Protein AF-A0A443QCR2-F1 (afdb_monomer_lite)

Structure (mmCIF, N/CA/C/O backbone):
data_AF-A0A443QCR2-F1
#
_entry.id   AF-A0A443QCR2-F1
#
loop_
_atom_site.group_PDB
_atom_site.id
_atom_site.type_symbol
_atom_site.label_atom_id
_atom_site.label_alt_id
_atom_site.label_comp_id
_atom_site.label_asym_id
_atom_site.label_entity_id
_atom_site.label_seq_id
_atom_site.pdbx_PDB_ins_code
_atom_site.Cartn_x
_atom_site.Cartn_y
_atom_site.Cartn_z
_atom_site.occupancy
_atom_site.B_iso_or_equiv
_atom_site.auth_seq_id
_atom_site.auth_comp_id
_atom_site.auth_asym_id
_atom_site.auth_atom_id
_atom_site.pdbx_PDB_model_num
ATOM 1 N N . MET A 1 1 ? 17.332 -8.425 -3.655 1.00 58.47 1 MET A N 1
ATOM 2 C CA . MET A 1 1 ? 16.875 -9.044 -2.387 1.00 58.47 1 MET A CA 1
ATOM 3 C C . MET A 1 1 ? 17.730 -10.260 -2.044 1.00 58.47 1 MET A C 1
ATOM 5 O O . MET A 1 1 ? 17.574 -11.301 -2.685 1.00 58.47 1 MET A O 1
ATOM 9 N N . GLY A 1 2 ? 18.645 -10.137 -1.081 1.00 59.72 2 GLY A N 1
ATOM 10 C CA . GLY A 1 2 ? 19.287 -11.302 -0.459 1.00 59.72 2 GLY A CA 1
ATOM 11 C C . GLY A 1 2 ? 18.368 -11.878 0.623 1.00 59.72 2 GLY A C 1
ATOM 12 O O . GLY A 1 2 ? 17.788 -11.104 1.378 1.00 59.72 2 GLY A O 1
ATOM 13 N N . GLY A 1 3 ? 18.198 -13.201 0.675 1.00 77.56 3 GLY A N 1
ATOM 14 C CA . GLY A 1 3 ? 17.346 -13.882 1.663 1.00 77.56 3 GLY A CA 1
ATOM 15 C C . GLY A 1 3 ? 15.997 -14.390 1.133 1.00 77.56 3 GLY A C 1
ATOM 16 O O . GLY A 1 3 ? 15.590 -14.088 0.009 1.00 77.56 3 GLY A O 1
ATOM 17 N N . GLY A 1 4 ? 15.338 -15.221 1.947 1.00 82.56 4 GLY A N 1
ATOM 18 C CA . GLY A 1 4 ? 14.006 -15.780 1.685 1.00 82.56 4 GLY A CA 1
ATOM 19 C C . GLY A 1 4 ? 12.863 -14.896 2.212 1.00 82.56 4 GLY A C 1
ATOM 20 O O . GLY A 1 4 ? 13.121 -13.850 2.808 1.00 82.56 4 GLY A O 1
ATOM 21 N N . PRO A 1 5 ? 11.597 -15.321 2.058 1.00 87.75 5 PRO A N 1
ATOM 22 C CA . PRO A 1 5 ? 10.419 -14.535 2.449 1.00 87.75 5 PRO A CA 1
ATOM 23 C C . PRO A 1 5 ? 10.184 -14.492 3.971 1.00 87.75 5 PRO A C 1
ATOM 25 O O . PRO A 1 5 ? 9.160 -13.991 4.430 1.00 87.75 5 PRO A O 1
ATOM 28 N N . TRP A 1 6 ? 11.108 -15.032 4.770 1.00 89.31 6 TRP A N 1
ATOM 29 C CA . TRP A 1 6 ? 10.930 -15.313 6.196 1.00 89.31 6 TRP A CA 1
ATOM 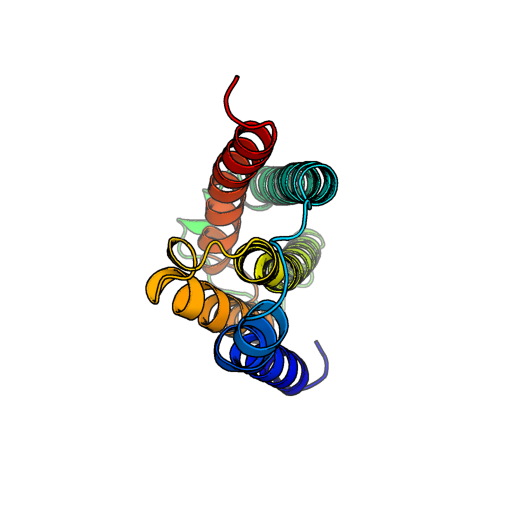30 C C . TRP A 1 6 ? 10.578 -14.079 7.023 1.00 89.31 6 TRP A C 1
ATOM 32 O O . TRP A 1 6 ? 9.674 -14.144 7.851 1.00 89.31 6 TRP A O 1
ATOM 42 N N . SER A 1 7 ? 11.229 -12.942 6.764 1.00 88.88 7 SER A N 1
ATOM 43 C CA . SER A 1 7 ? 10.939 -11.693 7.477 1.00 88.88 7 SER A CA 1
ATOM 44 C C . SER A 1 7 ? 9.520 -11.196 7.194 1.00 88.88 7 SER A C 1
ATOM 46 O O . SER A 1 7 ? 8.809 -10.782 8.107 1.00 88.88 7 SER A O 1
ATOM 48 N N . SER A 1 8 ? 9.079 -11.283 5.937 1.00 88.31 8 SER A N 1
ATOM 49 C CA . SER A 1 8 ? 7.728 -10.893 5.527 1.00 88.31 8 SER A CA 1
ATOM 50 C C . SER A 1 8 ? 6.678 -11.847 6.091 1.00 88.31 8 SER A C 1
ATOM 52 O O . SER A 1 8 ? 5.659 -11.395 6.602 1.00 88.31 8 SER A O 1
ATOM 54 N N . LEU A 1 9 ? 6.947 -13.155 6.086 1.00 91.00 9 LEU A N 1
ATOM 55 C CA . LEU A 1 9 ? 6.072 -14.154 6.700 1.00 91.00 9 LEU A CA 1
ATOM 56 C C . LEU A 1 9 ? 5.944 -13.942 8.213 1.00 91.00 9 LEU A C 1
ATOM 58 O O . LEU A 1 9 ? 4.832 -13.938 8.732 1.00 91.00 9 LEU A O 1
ATOM 62 N N . GLY A 1 10 ? 7.053 -13.704 8.917 1.00 92.81 10 GLY A N 1
ATOM 63 C CA . GLY A 1 10 ? 7.040 -13.407 10.351 1.00 92.81 10 GLY A CA 1
ATOM 64 C C . GLY A 1 10 ? 6.230 -12.150 10.683 1.00 92.81 10 GLY A C 1
ATOM 65 O O . GLY A 1 10 ? 5.427 -12.158 11.621 1.00 92.81 10 GLY A O 1
ATOM 66 N N . LEU A 1 11 ? 6.373 -11.094 9.875 1.00 93.25 11 LEU A N 1
ATOM 67 C CA . LEU A 1 11 ? 5.578 -9.873 10.008 1.00 93.25 11 LEU A CA 1
ATOM 68 C C . LEU A 1 11 ? 4.082 -10.146 9.800 1.00 93.25 11 LEU A C 1
ATOM 70 O O . LEU A 1 11 ? 3.268 -9.719 10.615 1.00 93.25 11 LEU A O 1
ATOM 74 N N . LEU A 1 12 ? 3.717 -10.890 8.754 1.00 93.38 12 LEU A N 1
ATOM 75 C CA . LEU A 1 12 ? 2.322 -11.206 8.434 1.00 93.38 12 LEU A CA 1
ATOM 76 C C . LEU A 1 12 ? 1.664 -12.112 9.478 1.00 93.38 12 LEU A C 1
ATOM 78 O O . LEU A 1 12 ? 0.511 -11.889 9.841 1.00 93.38 12 LEU A O 1
ATOM 82 N N . LEU A 1 13 ? 2.398 -13.087 10.019 1.00 93.19 13 LEU A N 1
ATOM 83 C CA . LEU A 1 13 ? 1.926 -13.915 11.131 1.00 93.19 13 LEU A CA 1
ATOM 84 C C . LEU A 1 13 ? 1.678 -13.067 12.384 1.00 93.19 13 LEU A C 1
ATOM 86 O O . LEU A 1 13 ? 0.646 -13.214 13.040 1.00 93.19 13 LEU A O 1
ATOM 90 N N . THR A 1 14 ? 2.589 -12.137 12.681 1.00 93.94 14 THR A N 1
ATOM 91 C CA . THR A 1 14 ? 2.444 -11.201 13.805 1.00 93.94 14 THR A CA 1
ATOM 92 C C . THR A 1 14 ? 1.246 -10.271 13.603 1.00 93.94 14 THR A C 1
ATOM 94 O O . THR A 1 14 ? 0.453 -10.075 14.523 1.00 93.94 14 THR A O 1
ATOM 97 N N . TYR A 1 15 ? 1.067 -9.747 12.390 1.00 93.69 15 TYR A N 1
ATOM 98 C CA . TYR A 1 15 ? -0.087 -8.942 11.985 1.00 93.69 15 TYR A CA 1
ATOM 99 C C . TYR A 1 15 ? -1.407 -9.713 12.146 1.00 93.69 15 TYR A C 1
ATOM 101 O O . TYR A 1 15 ? -2.344 -9.217 12.775 1.00 93.69 15 TYR A O 1
ATOM 109 N N . TYR A 1 16 ? -1.474 -10.953 11.655 1.00 93.00 16 TYR A N 1
ATOM 110 C CA . TYR A 1 16 ? -2.670 -11.788 11.762 1.00 93.00 16 TYR A CA 1
ATOM 111 C C . TYR A 1 16 ? -3.021 -12.087 13.226 1.00 93.00 16 TYR A C 1
ATOM 113 O O . TYR A 1 16 ? -4.175 -11.930 13.641 1.00 93.00 16 TYR A O 1
ATOM 121 N N . TYR A 1 17 ? -2.016 -12.440 14.035 1.00 94.12 17 TYR A N 1
ATOM 122 C CA . TYR A 1 17 ? -2.168 -12.624 15.478 1.00 94.12 17 TYR A CA 1
ATOM 123 C C . TYR A 1 17 ? -2.669 -11.346 16.168 1.00 94.12 17 TYR A C 1
ATOM 125 O O . TYR A 1 17 ? -3.586 -11.401 16.997 1.00 94.12 17 TYR A O 1
ATOM 133 N N . PHE A 1 18 ? -2.115 -10.186 15.799 1.00 93.94 18 PHE A N 1
ATOM 134 C CA . PHE A 1 18 ? -2.545 -8.896 16.326 1.00 93.94 18 PHE A CA 1
ATOM 135 C C . PHE A 1 18 ? -4.022 -8.635 16.029 1.00 93.94 18 PHE A C 1
ATOM 137 O O . PHE A 1 18 ? -4.778 -8.300 16.935 1.00 93.94 18 PHE A O 1
ATOM 144 N N . ILE A 1 19 ? -4.470 -8.838 14.793 1.00 92.81 19 ILE A N 1
ATOM 145 C CA . ILE A 1 19 ? -5.837 -8.486 14.393 1.00 92.81 19 ILE A CA 1
ATOM 146 C C . ILE A 1 19 ? -6.882 -9.433 14.960 1.00 92.81 19 ILE A C 1
ATOM 148 O O . ILE A 1 19 ? -7.953 -8.983 15.361 1.00 92.81 19 ILE A O 1
ATOM 152 N N . LYS A 1 20 ? -6.606 -10.739 14.980 1.00 90.38 20 LYS A N 1
ATOM 153 C CA . LYS A 1 20 ? -7.606 -11.732 15.390 1.00 90.38 20 LYS A CA 1
ATOM 154 C C . LYS A 1 20 ? -7.641 -11.965 16.895 1.00 90.38 20 LYS A C 1
ATOM 156 O O . LYS A 1 20 ? -8.705 -12.278 17.420 1.00 90.38 20 LYS A O 1
ATOM 161 N N . ILE A 1 21 ? -6.510 -11.818 17.587 1.00 91.75 21 ILE A N 1
ATOM 162 C CA . ILE A 1 21 ? -6.387 -12.238 18.988 1.00 91.75 21 ILE A CA 1
ATOM 163 C C . ILE A 1 21 ? -5.998 -11.062 19.880 1.00 91.75 21 ILE A C 1
ATOM 165 O O . ILE A 1 21 ? -6.776 -10.657 20.747 1.00 91.75 21 ILE A O 1
ATOM 169 N N . PHE A 1 22 ? -4.798 -10.511 19.697 1.00 94.06 22 PHE A N 1
ATOM 170 C CA . PHE A 1 22 ? -4.226 -9.588 20.679 1.00 94.06 22 PHE A CA 1
ATOM 171 C C . PHE A 1 22 ? -4.924 -8.223 20.704 1.00 94.06 22 PHE A C 1
ATOM 173 O O . PHE A 1 22 ? -5.315 -7.755 21.771 1.00 94.06 22 PHE A O 1
ATOM 180 N N . GLY A 1 23 ? -5.135 -7.606 19.546 1.00 92.38 23 GLY A N 1
ATOM 181 C CA . GLY A 1 23 ? -5.775 -6.302 19.392 1.00 92.38 23 GLY A CA 1
ATOM 182 C C . GLY A 1 23 ? -7.213 -6.271 19.925 1.00 92.38 23 GLY A C 1
ATOM 183 O O . GLY A 1 23 ? -7.503 -5.442 20.790 1.00 92.38 23 GLY A O 1
ATOM 184 N N . PRO A 1 24 ? -8.110 -7.197 19.528 1.00 91.81 24 PRO A N 1
ATOM 185 C CA . PRO A 1 24 ? -9.456 -7.279 20.098 1.00 91.81 24 PRO A CA 1
ATOM 186 C C . PRO A 1 24 ? -9.454 -7.511 21.614 1.00 91.81 24 PRO A C 1
ATOM 188 O O . PRO A 1 24 ? -10.229 -6.881 22.337 1.00 91.81 24 PRO A O 1
ATOM 191 N N . LYS A 1 25 ? -8.549 -8.361 22.125 1.00 92.88 25 LYS A N 1
ATOM 192 C CA . LYS A 1 25 ? -8.398 -8.606 23.569 1.00 92.88 25 LYS A CA 1
ATOM 193 C C . LYS A 1 25 ? -7.942 -7.349 24.316 1.00 92.88 25 LYS A C 1
ATOM 195 O O . LYS A 1 25 ? -8.508 -7.033 25.360 1.00 92.88 25 LYS A O 1
ATOM 200 N N . LEU A 1 26 ? -6.974 -6.613 23.767 1.00 92.75 26 LEU A N 1
ATOM 201 C CA . LEU A 1 26 ? -6.479 -5.344 24.310 1.00 92.75 26 LEU A CA 1
ATOM 202 C C . LEU A 1 26 ? -7.577 -4.272 24.332 1.00 92.75 26 LEU A C 1
ATOM 204 O O . LEU A 1 26 ? -7.704 -3.522 25.303 1.00 92.75 26 LEU A O 1
ATOM 208 N N . MET A 1 27 ? -8.385 -4.213 23.273 1.00 93.25 27 MET A N 1
ATOM 209 C CA . MET A 1 27 ? -9.434 -3.212 23.112 1.00 93.25 27 MET A CA 1
ATOM 210 C C . MET A 1 27 ? -10.726 -3.553 23.859 1.00 93.25 27 MET A C 1
ATOM 212 O O . MET A 1 27 ? -11.530 -2.649 24.071 1.00 93.25 27 MET A O 1
ATOM 216 N N . LYS A 1 28 ? -10.938 -4.797 24.318 1.00 90.94 28 LYS A N 1
ATOM 217 C CA . LYS A 1 28 ? -12.185 -5.242 24.976 1.00 90.94 28 LYS A CA 1
ATOM 218 C C . LYS A 1 28 ? -12.678 -4.253 26.041 1.00 90.94 28 LYS A C 1
ATOM 220 O O . LYS A 1 28 ? -13.797 -3.756 25.932 1.00 90.94 28 LYS A O 1
ATOM 225 N N . ASN A 1 29 ? -11.798 -3.863 26.965 1.00 93.25 29 ASN A N 1
ATOM 226 C CA . ASN A 1 29 ? -12.121 -2.978 28.093 1.00 93.25 29 ASN A CA 1
ATOM 227 C C . ASN A 1 29 ? -11.684 -1.513 27.888 1.00 93.25 29 ASN A C 1
ATOM 229 O O . ASN A 1 29 ? -11.687 -0.733 28.836 1.00 93.25 29 ASN A O 1
ATOM 233 N N . ARG A 1 30 ? -11.277 -1.122 26.672 1.00 92.25 30 ARG A N 1
ATOM 234 C CA . ARG A 1 30 ? -10.818 0.243 26.361 1.00 92.25 30 ARG A CA 1
ATOM 235 C C . ARG A 1 30 ? -11.827 0.982 25.488 1.00 92.25 30 ARG A C 1
ATOM 237 O O . ARG A 1 30 ? -12.564 0.370 24.716 1.00 92.25 30 ARG A O 1
ATOM 244 N N . LYS A 1 31 ? -11.870 2.309 25.589 1.00 91.88 31 LYS A N 1
ATOM 245 C CA . LYS A 1 31 ? -12.609 3.149 24.632 1.00 91.88 31 LYS A CA 1
ATOM 246 C C . LYS A 1 31 ? -11.872 3.154 23.278 1.00 91.88 31 LYS A C 1
ATOM 248 O O . LYS A 1 31 ? -10.659 2.939 23.274 1.00 91.88 31 LYS A O 1
ATOM 253 N N . PRO A 1 32 ? -12.573 3.331 22.142 1.00 93.06 32 PRO A N 1
ATOM 254 C CA . PRO A 1 32 ? -11.915 3.447 20.841 1.00 93.06 32 PRO A CA 1
ATOM 255 C C . PRO A 1 32 ? -10.959 4.645 20.839 1.00 93.06 32 PRO A C 1
ATOM 257 O O . PRO A 1 32 ? -11.291 5.699 21.381 1.00 93.06 32 PRO A O 1
ATOM 260 N N . PHE A 1 33 ? -9.775 4.479 20.252 1.00 92.19 33 PHE A N 1
ATOM 261 C CA . PHE A 1 33 ? -8.799 5.564 20.160 1.00 92.19 33 PHE A CA 1
ATOM 262 C C . PHE A 1 33 ? -9.231 6.609 19.123 1.00 92.19 33 PHE A C 1
ATOM 264 O O . PHE A 1 33 ? -9.691 6.253 18.034 1.00 92.19 33 PHE A O 1
ATOM 271 N N . ASP A 1 34 ? -9.040 7.895 19.434 1.00 91.31 34 ASP A N 1
ATOM 272 C CA . ASP A 1 34 ? -9.135 8.956 18.430 1.00 91.31 34 ASP A CA 1
ATOM 273 C C . ASP A 1 34 ? -7.813 9.043 17.659 1.00 91.31 34 ASP A C 1
ATOM 275 O O . ASP A 1 34 ? -6.834 9.633 18.110 1.00 91.31 34 ASP A O 1
ATOM 279 N N . LEU A 1 35 ? -7.790 8.398 16.495 1.00 92.44 35 LEU A N 1
ATOM 280 C CA . LEU A 1 35 ? -6.648 8.372 15.580 1.00 92.44 35 LEU A CA 1
ATOM 281 C C . LEU A 1 35 ? -6.881 9.263 14.355 1.00 92.44 35 LEU A C 1
ATOM 283 O O . LEU A 1 35 ? -6.228 9.076 13.333 1.00 92.44 35 LEU A O 1
ATOM 287 N N . ARG A 1 36 ? -7.836 10.201 14.414 1.00 90.62 36 ARG A N 1
ATOM 288 C CA . ARG A 1 36 ? -8.281 10.984 13.251 1.00 90.62 36 ARG A CA 1
ATOM 289 C C . ARG A 1 36 ? -7.134 11.657 12.503 1.00 90.62 36 ARG A C 1
ATOM 291 O O . ARG A 1 36 ? -6.959 11.402 11.316 1.00 90.62 36 ARG A O 1
ATOM 298 N N . TRP A 1 37 ? -6.335 12.468 13.193 1.00 91.88 37 TRP A N 1
ATOM 299 C CA . TRP A 1 37 ? -5.214 13.181 12.572 1.00 91.88 37 TRP A CA 1
ATOM 300 C C . TRP A 1 37 ? -4.141 12.235 12.037 1.00 91.88 37 TRP A C 1
ATOM 302 O O . TRP A 1 37 ? -3.613 12.465 10.953 1.00 91.88 37 TRP A O 1
ATOM 312 N N . LEU A 1 38 ? -3.876 11.139 12.753 1.00 94.75 38 LEU A N 1
ATOM 313 C CA . LEU A 1 38 ? -2.933 10.117 12.308 1.00 94.75 38 LEU A CA 1
ATOM 314 C C . LEU A 1 38 ? -3.395 9.468 10.996 1.00 94.75 38 LEU A C 1
ATOM 316 O O . LEU A 1 38 ? -2.602 9.354 10.069 1.00 94.75 38 LEU A O 1
ATOM 320 N N . MET A 1 39 ? -4.677 9.102 10.891 1.00 93.88 39 MET A N 1
ATOM 321 C CA . MET A 1 39 ? -5.249 8.533 9.665 1.00 93.88 39 MET A CA 1
ATOM 322 C C . MET A 1 39 ? -5.263 9.539 8.515 1.00 93.88 39 MET A C 1
ATOM 324 O O . MET A 1 39 ? -5.000 9.152 7.385 1.00 93.88 39 MET A O 1
ATOM 328 N N . ILE A 1 40 ? -5.551 10.819 8.775 1.00 94.31 40 ILE A N 1
ATOM 329 C CA . ILE A 1 40 ? -5.496 11.868 7.745 1.00 94.31 40 ILE A CA 1
ATOM 330 C C . ILE A 1 40 ? -4.080 11.935 7.158 1.00 94.31 40 ILE A C 1
ATOM 332 O O . ILE A 1 40 ? -3.913 11.785 5.950 1.00 94.31 40 ILE A O 1
ATOM 336 N N . ILE A 1 41 ? -3.058 12.086 8.009 1.00 96.31 41 ILE A N 1
ATOM 337 C CA . ILE A 1 41 ? -1.653 12.160 7.577 1.00 96.31 41 ILE A CA 1
ATOM 338 C C . ILE A 1 41 ? -1.245 10.886 6.833 1.00 96.31 41 ILE A C 1
ATOM 340 O O . ILE A 1 41 ? -0.629 10.964 5.770 1.00 96.31 41 ILE A O 1
ATOM 344 N N . TYR A 1 42 ? -1.615 9.723 7.370 1.00 96.69 42 TYR A N 1
ATOM 345 C CA . TYR A 1 42 ? -1.347 8.422 6.768 1.00 96.69 42 TYR A CA 1
ATOM 346 C C . TYR A 1 42 ? -1.961 8.303 5.367 1.00 96.69 42 TYR A C 1
ATOM 348 O O . TYR A 1 42 ? -1.241 8.048 4.405 1.00 96.69 42 TYR A O 1
ATOM 356 N N . ASN A 1 43 ? -3.265 8.557 5.232 1.00 96.50 43 ASN A N 1
ATOM 357 C CA . ASN A 1 43 ? -3.982 8.423 3.967 1.00 96.50 43 ASN A CA 1
ATOM 358 C C . ASN A 1 43 ? -3.419 9.380 2.909 1.00 96.50 43 ASN A C 1
ATOM 360 O O . ASN A 1 43 ? -3.145 8.958 1.791 1.00 96.50 43 ASN A O 1
ATOM 364 N N . PHE A 1 44 ? -3.160 10.646 3.255 1.00 97.06 44 PHE A N 1
ATOM 365 C CA . PHE A 1 44 ? -2.560 11.592 2.307 1.00 97.06 44 PHE A CA 1
ATOM 366 C C . PHE A 1 44 ? -1.118 11.225 1.932 1.00 97.06 44 PHE A C 1
ATOM 368 O O . PHE A 1 44 ? -0.729 11.387 0.777 1.00 97.06 44 PHE A O 1
ATOM 375 N N . SER A 1 45 ? -0.342 10.667 2.864 1.00 97.56 45 SER A N 1
ATOM 376 C CA . SER A 1 45 ? 0.999 10.149 2.568 1.00 97.56 45 SER A CA 1
ATOM 377 C C . SER A 1 45 ? 0.939 8.963 1.597 1.00 97.56 45 SER A C 1
ATOM 379 O O . SER A 1 45 ? 1.733 8.893 0.660 1.00 97.56 45 SER A O 1
ATOM 381 N N . MET A 1 46 ? -0.048 8.074 1.755 1.00 97.62 46 MET A N 1
ATOM 382 C CA . MET A 1 46 ? -0.296 6.965 0.829 1.00 97.62 46 MET A CA 1
ATOM 383 C C . MET A 1 46 ? -0.769 7.442 -0.550 1.00 97.62 46 MET A C 1
ATOM 385 O O . MET A 1 46 ? -0.354 6.868 -1.557 1.00 97.62 46 MET A O 1
ATOM 389 N N . VAL A 1 47 ? -1.564 8.518 -0.625 1.00 98.00 47 VAL A N 1
ATOM 390 C CA . VAL A 1 47 ? -1.920 9.173 -1.899 1.00 98.00 47 VAL A CA 1
ATOM 391 C C . VAL A 1 47 ? -0.670 9.680 -2.612 1.00 98.00 47 VAL A C 1
ATOM 393 O O . VAL A 1 47 ? -0.484 9.374 -3.786 1.00 98.00 47 VAL A O 1
ATOM 396 N N . ILE A 1 48 ? 0.205 10.410 -1.911 1.00 98.00 48 ILE A N 1
ATOM 397 C CA . ILE A 1 48 ? 1.448 10.949 -2.485 1.00 98.00 48 ILE A CA 1
ATOM 398 C C . ILE A 1 48 ? 2.342 9.815 -2.994 1.00 98.00 48 ILE A C 1
ATOM 400 O O . ILE A 1 48 ? 2.812 9.867 -4.130 1.00 98.00 48 ILE A O 1
ATOM 404 N N . LEU A 1 49 ? 2.535 8.768 -2.186 1.00 97.62 49 LEU A N 1
ATOM 405 C CA . LEU A 1 49 ? 3.341 7.609 -2.563 1.00 97.62 49 LEU A CA 1
ATOM 406 C C . LEU A 1 49 ? 2.771 6.898 -3.800 1.00 97.62 49 LEU A C 1
ATOM 408 O O . LEU A 1 49 ? 3.509 6.589 -4.733 1.00 97.62 49 LEU A O 1
ATOM 412 N N . SER A 1 50 ? 1.455 6.678 -3.832 1.00 97.50 50 SER A N 1
ATOM 413 C CA . SER A 1 50 ? 0.776 6.002 -4.946 1.00 97.50 50 SER A CA 1
ATOM 414 C C . SER A 1 50 ? 0.799 6.840 -6.225 1.00 97.50 50 SER A C 1
ATOM 416 O O . SER A 1 50 ? 1.034 6.304 -7.306 1.00 97.50 50 SER A O 1
ATOM 418 N N . ALA A 1 51 ? 0.632 8.161 -6.111 1.00 97.69 51 ALA A N 1
ATOM 419 C CA . ALA A 1 51 ? 0.747 9.093 -7.230 1.00 97.69 51 ALA A CA 1
ATOM 420 C C . ALA A 1 51 ? 2.169 9.120 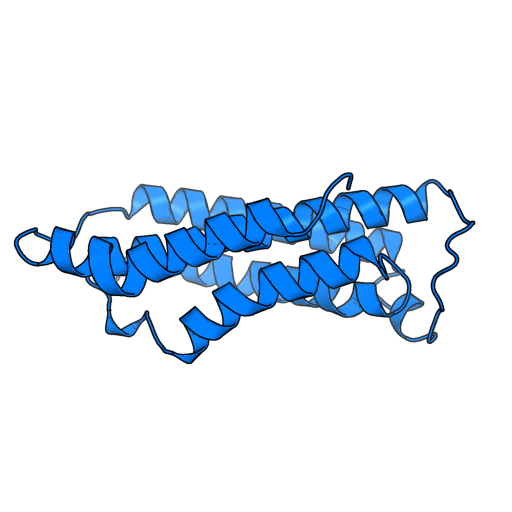-7.795 1.00 97.69 51 ALA A C 1
ATOM 422 O O . ALA A 1 51 ? 2.354 9.061 -9.011 1.00 97.69 51 ALA A O 1
ATOM 423 N N . TRP A 1 52 ? 3.182 9.137 -6.928 1.00 97.50 52 TRP A N 1
ATOM 424 C CA . TRP A 1 52 ? 4.572 9.048 -7.356 1.00 97.50 52 TRP A CA 1
ATOM 425 C C . TRP A 1 52 ? 4.846 7.735 -8.109 1.00 97.50 52 TRP A C 1
ATOM 427 O O . TRP A 1 52 ? 5.322 7.781 -9.240 1.00 97.50 52 TRP A O 1
ATOM 437 N N . MET A 1 53 ? 4.452 6.576 -7.567 1.00 96.75 53 MET A N 1
ATOM 438 C CA . MET A 1 53 ? 4.628 5.285 -8.257 1.00 96.75 53 MET A CA 1
ATOM 439 C C . MET A 1 53 ? 3.895 5.235 -9.603 1.00 96.75 53 MET A C 1
ATOM 441 O O . MET A 1 53 ? 4.453 4.763 -10.592 1.00 96.75 53 MET A O 1
ATOM 445 N N . PHE A 1 54 ? 2.666 5.756 -9.665 1.00 96.56 54 PHE A N 1
ATOM 446 C CA . PHE A 1 54 ? 1.886 5.793 -10.899 1.00 96.56 54 PHE A CA 1
ATOM 447 C C . PHE A 1 54 ? 2.535 6.685 -11.966 1.00 96.56 54 PHE A C 1
ATOM 449 O O . PHE A 1 54 ? 2.676 6.263 -13.109 1.00 96.56 54 PHE A O 1
ATOM 456 N N . THR A 1 55 ? 2.992 7.887 -11.599 1.00 95.50 55 THR A N 1
ATOM 457 C CA . THR A 1 55 ? 3.661 8.799 -12.546 1.00 95.50 55 THR A CA 1
ATOM 458 C C . THR A 1 55 ? 4.964 8.221 -13.091 1.00 95.50 55 THR A C 1
ATOM 460 O O . THR A 1 55 ? 5.215 8.329 -14.291 1.00 95.50 55 THR A O 1
ATOM 463 N N . GLN A 1 56 ? 5.754 7.552 -12.247 1.00 94.06 56 GLN A N 1
ATOM 464 C CA . GLN A 1 56 ? 6.940 6.826 -12.700 1.00 94.06 56 GLN A CA 1
ATOM 465 C C . GLN A 1 56 ? 6.566 5.675 -13.642 1.00 94.06 56 GLN A C 1
ATOM 467 O O . GLN A 1 56 ? 7.181 5.514 -14.691 1.00 94.06 56 GLN A O 1
ATOM 472 N N . GLY A 1 57 ? 5.515 4.916 -13.321 1.00 92.00 57 GLY A N 1
ATOM 473 C CA . GLY A 1 57 ? 4.997 3.864 -14.195 1.00 92.00 57 GLY A CA 1
ATOM 474 C C . GLY A 1 57 ? 4.544 4.389 -15.561 1.00 92.00 57 GLY A C 1
ATOM 475 O O . GLY A 1 57 ? 4.874 3.784 -16.574 1.00 92.00 57 GLY A O 1
ATOM 476 N N . CYS A 1 58 ? 3.879 5.549 -15.624 1.00 92.94 58 CYS A N 1
ATOM 477 C CA . CYS A 1 58 ? 3.499 6.172 -16.897 1.00 92.94 58 CYS A CA 1
ATOM 478 C C . CYS A 1 58 ? 4.717 6.487 -17.776 1.00 92.94 58 CYS A C 1
ATOM 480 O O . CYS A 1 58 ? 4.664 6.276 -18.984 1.00 92.94 58 CYS A O 1
ATOM 482 N N . GLN A 1 59 ? 5.803 6.983 -17.177 1.00 91.06 59 GLN A N 1
ATOM 483 C CA . GLN A 1 59 ? 7.031 7.324 -17.899 1.00 91.06 59 GLN A CA 1
ATOM 484 C C . GLN A 1 59 ? 7.804 6.078 -18.347 1.00 91.06 59 GLN A C 1
ATOM 486 O O . GLN A 1 59 ? 8.325 6.049 -19.456 1.00 91.06 59 GLN A O 1
ATOM 491 N N . LEU A 1 60 ? 7.873 5.054 -17.492 1.00 89.00 60 LEU A N 1
ATOM 492 C CA . LEU A 1 60 ? 8.707 3.870 -17.712 1.00 89.00 60 LEU A CA 1
ATOM 493 C C . LEU A 1 60 ? 8.025 2.753 -18.505 1.00 89.00 60 LEU A C 1
ATOM 495 O O . LEU A 1 60 ? 8.735 1.898 -19.018 1.00 89.00 60 LEU A O 1
ATOM 499 N N . LEU A 1 61 ? 6.691 2.729 -18.564 1.00 88.62 61 LEU A N 1
ATOM 500 C CA . LEU A 1 61 ? 5.905 1.687 -19.243 1.00 88.62 61 LEU A CA 1
ATOM 501 C C . LEU A 1 61 ? 5.114 2.235 -20.436 1.00 88.62 61 LEU A C 1
ATOM 503 O O . LEU A 1 61 ? 4.112 1.632 -20.828 1.00 88.62 61 LEU A O 1
ATOM 507 N N . ASN A 1 62 ? 5.474 3.425 -20.929 1.00 89.19 62 ASN A N 1
ATOM 508 C CA . ASN A 1 62 ? 4.766 4.109 -22.011 1.00 89.19 62 ASN A CA 1
ATOM 509 C C . ASN A 1 62 ? 3.244 4.165 -21.757 1.00 89.19 62 ASN A C 1
ATOM 511 O O . ASN A 1 62 ? 2.434 3.630 -22.512 1.00 89.19 62 ASN A O 1
ATOM 515 N N . TYR A 1 63 ? 2.852 4.734 -20.614 1.00 87.56 63 TYR A N 1
ATOM 516 C CA . TYR A 1 63 ? 1.458 4.788 -20.142 1.00 87.56 63 TYR A CA 1
ATOM 517 C C . TYR A 1 63 ? 0.777 3.417 -19.968 1.00 87.56 63 TYR A C 1
ATOM 519 O O . TYR A 1 63 ? -0.449 3.318 -19.939 1.00 87.56 63 TYR A O 1
ATOM 527 N N . GLY A 1 64 ? 1.572 2.359 -19.805 1.00 83.56 64 GLY A N 1
ATOM 528 C CA . GLY A 1 64 ? 1.111 0.985 -19.657 1.00 83.56 64 GLY A CA 1
ATOM 529 C C . GLY A 1 64 ? 0.991 0.222 -20.975 1.00 83.56 64 GLY A C 1
ATOM 530 O O . GLY A 1 64 ? 0.608 -0.943 -20.922 1.00 83.56 64 GLY A O 1
ATOM 531 N N . LEU A 1 65 ? 1.318 0.822 -22.126 1.00 84.81 65 LEU A N 1
ATOM 532 C CA . LEU A 1 65 ? 1.269 0.146 -23.428 1.00 84.81 65 LEU A CA 1
ATOM 533 C C . LEU A 1 65 ? 2.287 -0.994 -23.523 1.00 84.81 65 LEU A C 1
ATOM 535 O O . LEU A 1 65 ? 1.950 -2.062 -24.030 1.00 84.81 65 LEU A O 1
ATOM 539 N N . ASP A 1 66 ? 3.475 -0.826 -22.941 1.00 83.38 66 ASP A N 1
ATOM 540 C CA . ASP A 1 66 ? 4.544 -1.837 -22.987 1.00 83.38 66 ASP A CA 1
ATOM 541 C C . ASP A 1 66 ? 4.116 -3.159 -22.324 1.00 83.38 66 ASP A C 1
ATOM 543 O O . ASP A 1 66 ? 4.560 -4.249 -22.688 1.00 83.38 66 ASP A O 1
ATOM 547 N N . ALA A 1 67 ? 3.187 -3.090 -21.366 1.00 80.56 67 ALA A N 1
ATOM 548 C CA . ALA A 1 67 ? 2.646 -4.275 -20.716 1.00 80.56 67 ALA A CA 1
ATOM 549 C C . ALA A 1 67 ? 1.710 -5.109 -21.607 1.00 80.56 67 ALA A C 1
ATOM 551 O O . ALA A 1 67 ? 1.499 -6.290 -21.324 1.00 80.56 67 ALA A O 1
ATOM 552 N N . TRP A 1 68 ? 1.136 -4.513 -22.655 1.00 78.75 68 TRP A N 1
ATOM 553 C CA . TRP A 1 68 ? 0.210 -5.187 -23.570 1.00 78.75 68 TRP A CA 1
ATOM 554 C C . TRP A 1 68 ? 0.939 -5.981 -24.652 1.00 78.75 68 TRP A C 1
ATOM 556 O O . TRP A 1 68 ? 0.356 -6.876 -25.255 1.00 78.75 68 TRP A O 1
ATOM 566 N N . GLU A 1 69 ? 2.227 -5.719 -24.855 1.00 77.62 69 GLU A N 1
ATOM 567 C CA . GLU A 1 69 ? 3.043 -6.371 -25.879 1.00 77.62 69 GLU A CA 1
ATOM 568 C C . GLU A 1 69 ? 3.557 -7.768 -25.466 1.00 77.62 69 GLU A C 1
ATOM 570 O O . GLU A 1 69 ? 4.476 -8.298 -26.084 1.00 77.62 69 GLU A O 1
ATOM 575 N N . CYS A 1 70 ? 2.982 -8.393 -24.424 1.00 75.31 70 CYS A N 1
ATOM 576 C CA . CYS A 1 70 ? 3.416 -9.692 -23.877 1.00 75.31 70 CYS A CA 1
ATOM 577 C C . CYS A 1 70 ? 4.943 -9.795 -23.696 1.00 75.31 70 CYS A C 1
ATOM 579 O O . CYS A 1 70 ? 5.536 -10.860 -23.885 1.00 75.31 70 CYS A O 1
ATOM 581 N N . GLN A 1 71 ? 5.588 -8.688 -23.316 1.00 77.19 71 GLN A N 1
ATOM 582 C CA . GLN A 1 71 ? 7.038 -8.640 -23.196 1.00 77.19 71 GLN A CA 1
ATOM 583 C C . GLN A 1 71 ? 7.509 -9.575 -22.080 1.00 77.19 71 GLN A C 1
ATOM 585 O O . GLN A 1 71 ? 7.075 -9.485 -20.922 1.00 77.19 71 GLN A O 1
ATOM 590 N N . VAL A 1 72 ? 8.397 -10.495 -22.454 1.00 78.12 72 VAL A N 1
ATOM 591 C CA . VAL A 1 72 ? 9.071 -11.402 -21.527 1.00 78.12 72 VAL A CA 1
ATOM 592 C C . VAL A 1 72 ? 10.169 -10.666 -20.770 1.00 78.12 72 VAL A C 1
ATOM 594 O O . VAL A 1 72 ? 10.704 -9.656 -21.220 1.00 78.12 72 VAL A O 1
ATOM 597 N N . ILE A 1 73 ? 10.502 -11.181 -19.591 1.00 81.50 73 ILE A N 1
ATOM 598 C CA . ILE A 1 73 ? 11.528 -10.590 -18.738 1.00 81.50 73 ILE A CA 1
ATOM 599 C C . ILE A 1 73 ? 12.895 -11.009 -19.260 1.00 81.50 73 ILE A C 1
ATOM 601 O O . ILE A 1 73 ? 13.228 -12.194 -19.248 1.00 81.50 73 ILE A O 1
ATOM 605 N N . ASP A 1 74 ? 13.699 -10.031 -19.662 1.00 79.88 74 ASP A N 1
ATOM 606 C CA . ASP A 1 74 ? 15.117 -10.246 -19.918 1.00 79.88 74 ASP A CA 1
ATOM 607 C C . ASP A 1 74 ? 15.917 -10.041 -18.626 1.00 79.88 74 ASP A C 1
ATOM 609 O O . ASP A 1 74 ? 16.145 -8.921 -18.169 1.00 79.88 74 ASP A O 1
ATOM 613 N N . TYR A 1 75 ? 16.350 -11.150 -18.027 1.00 79.62 75 TYR A N 1
ATOM 614 C CA . TYR A 1 75 ? 17.134 -11.157 -16.789 1.00 79.62 75 TYR A CA 1
ATOM 615 C C . TYR A 1 75 ? 18.579 -10.675 -16.970 1.00 79.62 75 TYR A C 1
ATOM 617 O O . TYR A 1 75 ? 19.268 -10.434 -15.979 1.00 79.62 75 TYR A O 1
ATOM 625 N N . THR A 1 76 ? 19.055 -10.562 -18.211 1.00 77.88 76 THR A N 1
ATOM 626 C CA . THR A 1 76 ? 20.411 -10.095 -18.527 1.00 77.88 76 THR A CA 1
ATOM 627 C C . THR A 1 76 ? 20.467 -8.586 -18.756 1.00 77.88 76 THR A C 1
ATOM 629 O O . THR A 1 76 ? 21.540 -7.984 -18.677 1.00 77.88 76 THR A O 1
ATOM 632 N N . LEU A 1 77 ? 19.307 -7.960 -18.972 1.00 76.88 77 LEU A N 1
ATOM 633 C CA . LEU A 1 77 ? 19.191 -6.550 -19.295 1.00 76.88 77 LEU A CA 1
ATOM 634 C C . LEU A 1 77 ? 19.285 -5.674 -18.038 1.00 76.88 77 LEU A C 1
ATOM 636 O O . LEU A 1 77 ? 18.340 -5.537 -17.263 1.00 76.88 77 LEU A O 1
ATOM 640 N N . THR A 1 78 ? 20.427 -5.015 -17.865 1.00 77.62 78 THR A N 1
ATOM 641 C CA . THR A 1 78 ? 20.708 -4.093 -16.750 1.00 77.62 78 THR A CA 1
ATOM 642 C C . THR A 1 78 ? 20.601 -2.624 -17.163 1.00 77.62 78 THR A C 1
ATOM 644 O O . THR A 1 78 ? 21.353 -1.767 -16.697 1.00 77.62 78 THR A O 1
ATOM 647 N N . THR A 1 79 ? 19.663 -2.302 -18.056 1.00 83.75 79 THR A N 1
ATOM 648 C CA . THR A 1 79 ? 19.422 -0.916 -18.473 1.00 83.75 79 THR A CA 1
ATOM 649 C C . THR A 1 79 ? 18.927 -0.065 -17.302 1.00 83.75 79 THR A C 1
ATOM 651 O O . THR A 1 79 ? 18.296 -0.557 -16.363 1.00 83.75 79 THR A O 1
ATOM 654 N N . SER A 1 80 ? 19.187 1.246 -17.372 1.00 85.38 80 SER A N 1
ATOM 655 C CA . SER A 1 80 ? 18.739 2.209 -16.353 1.00 85.38 80 SER A CA 1
ATOM 656 C C . SER A 1 80 ? 17.229 2.104 -16.087 1.00 85.38 80 SER A C 1
ATOM 658 O O . SER A 1 80 ? 16.803 2.075 -14.934 1.00 85.38 80 SER A O 1
ATOM 660 N N . GLN A 1 81 ? 16.431 1.938 -17.147 1.00 84.50 81 GLN A N 1
ATOM 661 C CA . GLN A 1 81 ? 14.977 1.774 -17.075 1.00 84.50 81 GLN A CA 1
ATOM 662 C C . GLN A 1 81 ? 14.566 0.513 -16.299 1.00 84.50 81 GLN A C 1
ATOM 664 O O . GLN A 1 81 ? 13.761 0.604 -15.372 1.00 84.50 81 GLN A O 1
ATOM 669 N N . THR A 1 82 ? 15.153 -0.651 -16.608 1.00 85.94 82 THR A N 1
ATOM 670 C CA . THR A 1 82 ? 14.862 -1.907 -15.894 1.00 85.94 82 THR A CA 1
ATOM 671 C C . THR A 1 82 ? 15.221 -1.794 -14.414 1.00 85.94 82 THR A C 1
ATOM 673 O O . THR A 1 82 ? 14.443 -2.188 -13.547 1.00 85.94 82 THR A O 1
ATOM 676 N N . MET A 1 83 ? 16.367 -1.187 -14.093 1.00 88.38 83 MET A N 1
ATOM 677 C CA . MET A 1 83 ? 16.788 -1.003 -12.702 1.00 88.38 83 MET A CA 1
ATOM 678 C C . MET A 1 83 ? 15.864 -0.052 -11.929 1.00 88.38 83 MET A C 1
ATOM 680 O O . MET A 1 83 ? 15.535 -0.335 -10.775 1.00 88.38 83 MET A O 1
ATOM 684 N N . GLN A 1 84 ? 15.398 1.033 -12.554 1.00 90.06 84 GLN A N 1
ATOM 685 C CA . GLN A 1 84 ? 14.403 1.938 -11.966 1.00 90.06 84 GLN A CA 1
ATOM 686 C C . GLN A 1 84 ? 13.067 1.229 -11.721 1.00 90.06 84 GLN A C 1
ATOM 688 O O . GLN A 1 84 ? 12.481 1.368 -10.647 1.00 90.06 84 GLN A O 1
ATOM 693 N N . LEU A 1 85 ? 12.614 0.405 -12.667 1.00 90.00 85 LEU A N 1
ATOM 694 C CA . LEU A 1 85 ? 11.378 -0.363 -12.534 1.00 90.00 85 LEU A CA 1
ATOM 695 C C . LEU A 1 85 ? 11.445 -1.355 -11.363 1.00 90.00 85 LEU A C 1
ATOM 697 O O . LEU A 1 85 ? 10.503 -1.451 -10.576 1.00 90.00 85 LEU A O 1
ATOM 701 N N . ILE A 1 86 ? 12.583 -2.032 -11.184 1.00 90.94 86 ILE A N 1
ATOM 702 C CA . ILE A 1 86 ? 12.829 -2.919 -10.036 1.00 90.94 86 ILE A CA 1
ATOM 703 C C . ILE A 1 86 ? 12.809 -2.131 -8.717 1.00 90.94 86 ILE A C 1
ATOM 705 O O . ILE A 1 86 ? 12.231 -2.592 -7.730 1.00 90.94 86 ILE A O 1
ATOM 709 N N . GLN A 1 87 ? 13.416 -0.940 -8.682 1.00 92.31 87 GLN A N 1
ATOM 710 C CA . GLN A 1 87 ? 13.405 -0.071 -7.498 1.00 92.31 87 GLN A CA 1
ATOM 711 C C . GLN A 1 87 ? 11.986 0.377 -7.131 1.00 92.31 87 GLN A C 1
ATOM 713 O O . GLN A 1 87 ? 11.603 0.304 -5.964 1.00 92.31 87 GLN A O 1
ATOM 718 N N . ILE A 1 88 ? 11.181 0.779 -8.116 1.00 93.56 88 ILE A N 1
ATOM 719 C CA . ILE A 1 88 ? 9.773 1.137 -7.905 1.00 93.56 88 ILE A CA 1
ATOM 720 C C . ILE A 1 88 ? 8.976 -0.083 -7.447 1.00 93.56 88 ILE A C 1
ATOM 722 O O . ILE A 1 88 ? 8.197 0.023 -6.505 1.00 93.56 88 ILE A O 1
ATOM 726 N N . GLY A 1 89 ? 9.216 -1.256 -8.038 1.00 93.94 89 GLY A N 1
ATOM 727 C CA . GLY A 1 89 ? 8.623 -2.512 -7.586 1.00 93.94 89 GLY A CA 1
ATOM 728 C C . GLY A 1 89 ? 8.935 -2.802 -6.116 1.00 93.94 89 GLY A C 1
ATOM 729 O O . GLY A 1 89 ? 8.059 -3.236 -5.368 1.00 93.94 89 GLY A O 1
ATOM 730 N N . TRP A 1 90 ? 10.156 -2.507 -5.662 1.00 93.31 90 TRP A N 1
ATOM 731 C CA . TRP A 1 90 ? 10.524 -2.635 -4.251 1.00 93.31 90 TRP A CA 1
ATOM 732 C C . TRP A 1 90 ? 9.770 -1.649 -3.362 1.00 93.31 90 TRP A C 1
ATOM 734 O O . TRP A 1 90 ? 9.266 -2.039 -2.311 1.00 93.31 90 TRP A O 1
ATOM 744 N N . ILE A 1 91 ? 9.627 -0.396 -3.791 1.00 95.62 91 ILE A N 1
ATOM 745 C CA . ILE A 1 91 ? 8.828 0.603 -3.070 1.00 95.62 91 ILE A CA 1
ATOM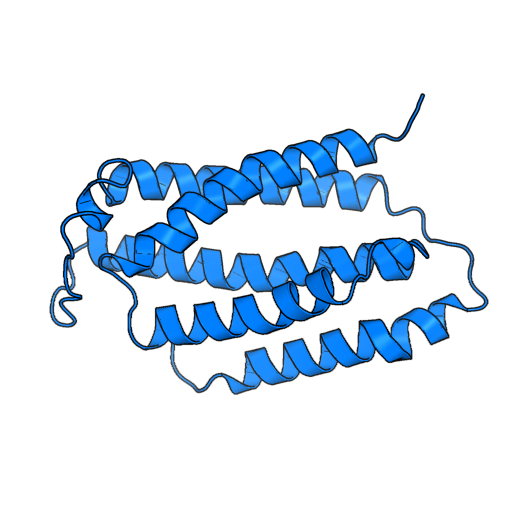 746 C C . ILE A 1 91 ? 7.357 0.175 -3.002 1.00 95.62 91 ILE A C 1
ATOM 748 O O . ILE A 1 91 ? 6.750 0.270 -1.938 1.00 95.62 91 ILE A O 1
ATOM 752 N N . PHE A 1 92 ? 6.811 -0.379 -4.085 1.00 95.56 92 PHE A N 1
ATOM 753 C CA . PHE A 1 92 ? 5.466 -0.948 -4.120 1.00 95.56 92 PHE A CA 1
ATOM 754 C C . PHE A 1 92 ? 5.320 -2.117 -3.138 1.00 95.56 92 PHE A C 1
ATOM 756 O O . PHE A 1 92 ? 4.354 -2.183 -2.385 1.00 95.56 92 PHE A O 1
ATOM 763 N N . PHE A 1 93 ? 6.301 -3.019 -3.064 1.00 94.69 93 PHE A N 1
ATOM 764 C CA . PHE A 1 93 ? 6.301 -4.082 -2.058 1.00 94.69 93 PHE A CA 1
ATOM 765 C C . PHE A 1 93 ? 6.259 -3.524 -0.626 1.00 94.69 93 PHE A C 1
ATOM 767 O O . PHE A 1 93 ? 5.445 -3.966 0.187 1.00 94.69 93 PHE A O 1
ATOM 774 N N . ILE A 1 94 ? 7.096 -2.526 -0.324 1.00 94.75 94 ILE A N 1
ATOM 775 C CA . ILE A 1 94 ? 7.096 -1.862 0.984 1.00 94.75 94 ILE A CA 1
ATOM 776 C C . ILE A 1 94 ? 5.758 -1.168 1.250 1.00 94.75 94 ILE A C 1
ATOM 778 O O . ILE A 1 94 ? 5.252 -1.262 2.369 1.00 94.75 94 ILE A O 1
ATOM 782 N N . SER A 1 95 ? 5.143 -0.542 0.241 1.00 96.12 95 SER A N 1
ATOM 783 C CA . SER A 1 95 ? 3.825 0.076 0.392 1.00 96.12 95 SER A CA 1
ATOM 784 C C . SER A 1 95 ? 2.808 -0.957 0.872 1.00 96.12 95 SER A C 1
ATOM 786 O O . SER A 1 95 ? 2.142 -0.706 1.865 1.00 96.12 95 SER A O 1
ATOM 788 N N . LYS A 1 96 ? 2.779 -2.172 0.306 1.00 94.81 96 LYS A N 1
ATOM 789 C CA . LYS A 1 96 ? 1.863 -3.245 0.747 1.00 94.81 96 LYS A CA 1
ATOM 790 C C . LYS A 1 96 ? 2.063 -3.693 2.190 1.00 94.81 96 LYS A C 1
ATOM 792 O O . LYS A 1 96 ? 1.099 -4.096 2.836 1.00 94.81 96 LYS A O 1
ATOM 797 N N . LEU A 1 97 ? 3.276 -3.580 2.727 1.00 94.31 97 LEU A N 1
ATOM 798 C CA . LEU A 1 97 ? 3.517 -3.806 4.154 1.00 94.31 97 LEU A CA 1
ATOM 799 C C . LEU A 1 97 ? 3.000 -2.645 5.017 1.00 94.31 97 LEU A C 1
ATOM 801 O O . LEU A 1 97 ? 2.495 -2.880 6.111 1.00 94.31 97 LEU A O 1
ATOM 805 N N . ILE A 1 98 ? 3.086 -1.405 4.530 1.00 95.56 98 ILE A N 1
ATOM 806 C CA . ILE A 1 98 ? 2.539 -0.214 5.202 1.00 95.56 98 ILE A CA 1
ATOM 807 C C . ILE A 1 98 ? 1.000 -0.241 5.215 1.00 95.56 98 ILE A C 1
ATOM 809 O O . ILE A 1 98 ? 0.387 0.189 6.191 1.00 95.56 98 ILE A O 1
ATOM 813 N N . GLU A 1 99 ? 0.364 -0.796 4.182 1.00 94.88 99 GLU A N 1
ATOM 814 C CA . GLU A 1 99 ? -1.100 -0.966 4.091 1.00 94.88 99 GLU A CA 1
ATOM 815 C C . GLU A 1 99 ? -1.670 -1.881 5.189 1.00 94.88 99 GLU A C 1
ATOM 817 O O . GLU A 1 99 ? -2.845 -1.797 5.530 1.00 94.88 99 GLU A O 1
ATOM 822 N N . LEU A 1 100 ? -0.839 -2.710 5.832 1.00 94.06 100 LEU A N 1
ATOM 823 C CA . LEU A 1 100 ? -1.245 -3.482 7.012 1.00 94.06 100 LEU A CA 1
ATOM 824 C C . LEU A 1 100 ? -1.701 -2.581 8.179 1.00 94.06 100 LEU A C 1
ATOM 826 O O . LEU A 1 100 ? -2.460 -3.017 9.050 1.00 94.06 100 LEU A O 1
ATOM 830 N N . LEU A 1 101 ? -1.265 -1.317 8.209 1.00 94.62 101 LEU A N 1
ATOM 831 C CA . LEU A 1 101 ? -1.693 -0.350 9.219 1.00 94.62 101 LEU A CA 1
ATOM 832 C C . LEU A 1 101 ? -3.188 -0.011 9.121 1.00 94.62 101 LEU A C 1
ATOM 834 O O . LEU A 1 101 ? -3.784 0.283 10.157 1.00 94.62 101 LEU A O 1
ATOM 838 N N . ASP A 1 102 ? -3.818 -0.141 7.948 1.00 92.75 102 ASP A N 1
ATOM 839 C CA . ASP A 1 102 ? -5.257 0.109 7.768 1.00 92.75 102 ASP A CA 1
ATOM 840 C C . ASP A 1 102 ? -6.089 -0.749 8.720 1.00 92.75 102 ASP A C 1
ATOM 842 O O . ASP A 1 102 ? -6.912 -0.265 9.505 1.00 92.75 102 ASP A O 1
ATOM 846 N N . THR A 1 103 ? -5.803 -2.049 8.732 1.00 92.25 103 THR A N 1
ATOM 847 C CA . THR A 1 103 ? -6.518 -2.992 9.587 1.00 92.25 103 THR A CA 1
ATOM 848 C C . THR A 1 103 ? -6.192 -2.782 11.066 1.00 92.25 103 THR A C 1
ATOM 850 O O . THR A 1 103 ? -7.053 -2.981 11.927 1.00 92.25 103 THR A O 1
ATOM 853 N N . ILE A 1 104 ? -4.971 -2.336 11.382 1.00 93.56 104 ILE A N 1
ATOM 854 C CA . ILE A 1 104 ? -4.587 -1.965 12.750 1.00 93.56 104 ILE A CA 1
ATOM 855 C C . ILE A 1 104 ? -5.419 -0.765 13.218 1.00 93.56 104 ILE A C 1
ATOM 857 O O . ILE A 1 104 ? -5.959 -0.800 14.328 1.00 93.56 104 ILE A O 1
ATOM 861 N N . PHE A 1 105 ? -5.607 0.256 12.376 1.00 93.44 105 PHE A N 1
ATOM 862 C CA . PHE A 1 105 ? -6.474 1.391 12.693 1.00 93.44 105 PHE A CA 1
ATOM 863 C C . PHE A 1 105 ? -7.925 0.960 12.920 1.00 93.44 105 PHE A C 1
ATOM 865 O O . PHE A 1 105 ? -8.545 1.430 13.878 1.00 93.44 105 PHE A O 1
ATOM 872 N N . PHE A 1 106 ? -8.459 0.025 12.127 1.00 92.31 106 PHE A N 1
ATOM 873 C CA . PHE A 1 106 ? -9.809 -0.510 12.346 1.00 92.31 106 PHE A CA 1
ATOM 874 C C . PHE A 1 106 ? -9.949 -1.184 13.714 1.00 92.31 106 PHE A C 1
ATOM 876 O O . PHE A 1 106 ? -10.896 -0.901 14.453 1.00 92.31 106 PHE A O 1
ATOM 883 N N . VAL A 1 107 ? -8.979 -2.014 14.105 1.00 93.19 107 VAL A N 1
ATOM 884 C CA . VAL A 1 107 ? -8.987 -2.690 15.412 1.00 93.19 107 VAL A CA 1
ATOM 885 C C . VAL A 1 107 ? -8.903 -1.678 16.562 1.00 93.19 107 VAL A C 1
ATOM 887 O O . VAL A 1 107 ? -9.707 -1.740 17.496 1.00 93.19 107 VAL A O 1
ATOM 890 N N . LEU A 1 108 ? -7.992 -0.703 16.485 1.00 93.06 108 LEU A N 1
ATOM 891 C CA . LEU A 1 108 ? -7.807 0.319 17.526 1.00 93.06 108 LEU A CA 1
ATOM 892 C C . LEU A 1 108 ? -8.992 1.291 17.646 1.00 93.06 108 LEU A C 1
ATOM 894 O O . LEU A 1 108 ? -9.253 1.830 18.724 1.00 93.06 108 LEU A O 1
ATOM 898 N N . ARG A 1 109 ? -9.753 1.494 16.568 1.00 92.50 109 ARG A N 1
ATOM 899 C CA . ARG A 1 109 ? -10.984 2.302 16.571 1.00 92.50 109 ARG A CA 1
ATOM 900 C C . ARG A 1 109 ? -12.244 1.502 16.898 1.00 92.50 109 ARG A C 1
ATOM 902 O O . ARG A 1 109 ? -13.330 2.078 16.897 1.00 92.50 109 ARG A O 1
ATOM 909 N N . LYS A 1 110 ? -12.120 0.200 17.192 1.00 90.25 110 LYS A N 1
ATOM 910 C CA . LYS A 1 110 ? -13.249 -0.730 17.383 1.00 90.25 110 LYS A CA 1
ATOM 911 C C . LYS A 1 110 ? -14.215 -0.765 16.190 1.00 90.25 110 LYS A C 1
ATOM 913 O O . LYS A 1 110 ? -15.419 -0.906 16.369 1.00 90.25 110 LYS A O 1
ATOM 918 N N . LYS A 1 111 ? -13.676 -0.646 14.977 1.00 88.44 111 LYS A N 1
ATOM 919 C CA . LYS A 1 111 ? -14.405 -0.740 13.708 1.00 88.44 111 LYS A CA 1
ATOM 920 C C . LYS A 1 111 ? -14.291 -2.148 13.126 1.00 88.44 111 LYS A C 1
ATOM 922 O O . LYS A 1 111 ? -13.797 -2.352 12.020 1.00 88.44 111 LYS A O 1
ATOM 927 N N . SER A 1 112 ? -14.681 -3.148 13.917 1.00 83.06 112 SER A N 1
ATOM 928 C CA . SER A 1 112 ? -14.551 -4.567 13.554 1.00 83.06 112 SER A CA 1
ATOM 929 C C . SER A 1 112 ? -15.362 -4.953 12.316 1.00 83.06 112 SER A C 1
ATOM 931 O O . SER A 1 112 ? -14.995 -5.900 11.631 1.00 83.06 112 SER A O 1
ATOM 933 N N . GLU A 1 113 ? -16.416 -4.204 11.995 1.00 86.19 113 GLU A N 1
ATOM 934 C CA . GLU A 1 113 ? -17.202 -4.354 10.771 1.00 86.19 113 GLU A CA 1
ATOM 935 C C . GLU A 1 113 ? -16.375 -4.126 9.495 1.00 86.19 113 GLU A C 1
ATOM 937 O O . GLU A 1 113 ? -16.670 -4.716 8.460 1.00 86.19 113 GLU A O 1
ATOM 942 N N . GLN A 1 114 ? -15.310 -3.319 9.573 1.00 86.19 114 GLN A N 1
ATOM 943 C CA . GLN A 1 114 ? -14.404 -3.063 8.448 1.00 86.19 114 GLN A CA 1
ATOM 944 C C . GLN A 1 114 ? -13.348 -4.171 8.294 1.00 86.19 114 GLN A C 1
ATOM 946 O O . GLN A 1 114 ? -12.784 -4.351 7.216 1.00 86.19 114 GLN A O 1
ATOM 951 N N . VAL A 1 115 ? -13.116 -4.970 9.343 1.00 88.75 115 VAL A N 1
ATOM 952 C CA . VAL A 1 115 ? -12.179 -6.107 9.344 1.00 88.75 115 VAL A CA 1
ATOM 953 C C . VAL A 1 115 ? -12.866 -7.347 8.762 1.00 88.75 115 VAL A C 1
ATOM 955 O O . VAL A 1 115 ? -13.083 -8.361 9.428 1.00 88.75 115 VAL A O 1
ATOM 958 N N . THR A 1 116 ? -13.242 -7.254 7.489 1.00 90.69 116 THR A N 1
ATOM 959 C CA . THR A 1 116 ? -13.881 -8.355 6.762 1.00 90.69 116 THR A CA 1
ATOM 960 C C . THR A 1 116 ? -12.875 -9.457 6.420 1.00 90.69 116 THR A C 1
ATOM 962 O O . THR A 1 116 ? -11.666 -9.226 6.346 1.00 90.69 116 THR A O 1
ATOM 965 N N . ASN A 1 117 ? -13.369 -10.673 6.162 1.00 88.00 117 ASN A N 1
ATOM 966 C CA . ASN A 1 117 ? -12.516 -11.775 5.706 1.00 88.00 117 ASN A CA 1
ATOM 967 C C . ASN A 1 117 ? -11.795 -11.427 4.398 1.00 88.00 117 ASN A C 1
ATOM 969 O O . ASN A 1 117 ? -10.611 -11.720 4.271 1.00 88.00 117 ASN A O 1
ATOM 973 N N . LEU A 1 118 ? -12.484 -10.752 3.470 1.00 90.00 118 LEU A N 1
ATOM 974 C CA . LEU A 1 118 ? -11.895 -10.307 2.209 1.00 90.00 118 LEU A CA 1
ATOM 975 C C . LEU A 1 118 ? -10.712 -9.365 2.449 1.00 90.00 118 LEU A C 1
ATOM 977 O O . LEU A 1 118 ? -9.642 -9.591 1.896 1.00 90.00 118 LEU A O 1
ATOM 981 N N . HIS A 1 119 ? -10.886 -8.353 3.303 1.00 88.75 119 HIS A N 1
ATOM 982 C CA . HIS A 1 119 ? -9.827 -7.394 3.613 1.00 88.75 119 HIS A CA 1
ATOM 983 C C . HIS A 1 119 ? -8.611 -8.094 4.236 1.00 88.75 119 HIS A C 1
ATOM 985 O O . HIS A 1 119 ? -7.493 -7.936 3.755 1.00 88.75 119 HIS A O 1
ATOM 991 N N . VAL A 1 120 ? -8.818 -8.945 5.246 1.00 90.81 120 VAL A N 1
ATOM 992 C CA . VAL A 1 120 ? -7.705 -9.645 5.911 1.00 90.81 120 VAL A CA 1
ATOM 993 C C . VAL A 1 120 ? -6.981 -10.598 4.955 1.00 90.81 120 VAL A C 1
ATOM 995 O O . VAL A 1 120 ? -5.751 -10.616 4.936 1.00 90.81 120 VAL A O 1
ATOM 998 N N . ILE A 1 121 ? -7.711 -11.371 4.142 1.00 90.75 121 ILE A N 1
ATOM 999 C CA . ILE A 1 121 ? -7.103 -12.281 3.157 1.00 90.75 121 ILE A CA 1
ATOM 1000 C C . ILE A 1 121 ? -6.314 -11.478 2.120 1.00 90.75 121 ILE A C 1
ATOM 1002 O O . ILE A 1 121 ? -5.150 -11.790 1.875 1.00 90.75 121 ILE A O 1
ATOM 1006 N N . HIS A 1 122 ? -6.905 -10.418 1.566 1.00 92.69 122 HIS A N 1
ATOM 1007 C CA . HIS A 1 122 ? -6.255 -9.545 0.592 1.00 92.69 122 HIS A CA 1
ATOM 1008 C C . HIS A 1 122 ? -4.947 -8.958 1.142 1.00 92.69 122 HIS A C 1
ATOM 1010 O O . HIS A 1 122 ? -3.887 -9.168 0.556 1.00 92.69 122 HIS A O 1
ATOM 1016 N N . HIS A 1 123 ? -4.988 -8.304 2.307 1.00 91.81 123 HIS A N 1
ATOM 1017 C CA . HIS A 1 123 ? -3.806 -7.678 2.910 1.00 91.81 123 HIS A CA 1
ATOM 1018 C C . HIS A 1 123 ? -2.751 -8.684 3.393 1.00 91.81 123 HIS A C 1
ATOM 1020 O O . HIS A 1 123 ? -1.595 -8.313 3.556 1.00 91.81 123 HIS A O 1
ATOM 1026 N N . THR A 1 124 ? -3.098 -9.964 3.563 1.00 89.94 124 THR A N 1
ATOM 1027 C CA . THR A 1 124 ? -2.120 -11.011 3.904 1.00 89.94 124 THR A CA 1
ATOM 1028 C C . THR A 1 124 ? -1.476 -11.630 2.660 1.00 89.94 124 THR A C 1
ATOM 1030 O O . THR A 1 124 ? -0.269 -11.859 2.633 1.00 89.94 124 THR A O 1
ATOM 1033 N N . VAL A 1 125 ? -2.265 -11.905 1.617 1.00 91.81 125 VAL A N 1
ATOM 1034 C CA . VAL A 1 125 ? -1.797 -12.614 0.415 1.00 91.81 125 VAL A CA 1
ATOM 1035 C C . VAL A 1 125 ? -1.049 -11.684 -0.536 1.00 91.81 125 VAL A C 1
ATOM 1037 O O . VAL A 1 125 ? -0.018 -12.078 -1.083 1.00 91.81 125 VAL A O 1
ATOM 1040 N N . VAL A 1 126 ? -1.524 -10.447 -0.717 1.00 93.25 126 VAL A N 1
ATOM 1041 C CA . VAL A 1 126 ? -0.946 -9.502 -1.685 1.00 93.25 126 VAL A CA 1
ATOM 1042 C C . VAL A 1 126 ? 0.540 -9.226 -1.421 1.00 93.25 126 VAL A C 1
ATOM 1044 O O . VAL A 1 126 ? 1.317 -9.377 -2.363 1.00 93.25 126 VAL A O 1
ATOM 1047 N N . PRO A 1 127 ? 1.004 -8.912 -0.193 1.00 92.44 127 PRO A N 1
ATOM 1048 C CA . PRO A 1 127 ? 2.429 -8.683 0.043 1.00 92.44 127 PRO A CA 1
ATOM 1049 C C . PRO A 1 127 ? 3.301 -9.902 -0.286 1.00 92.44 127 PRO A C 1
ATOM 1051 O O . PRO A 1 127 ? 4.384 -9.750 -0.845 1.00 92.44 127 PRO A O 1
ATOM 1054 N N . ILE A 1 128 ? 2.825 -11.119 0.008 1.00 92.56 128 ILE A N 1
ATOM 1055 C CA . ILE A 1 128 ? 3.545 -12.361 -0.315 1.00 92.56 128 ILE A CA 1
ATOM 1056 C C . ILE A 1 128 ? 3.640 -12.532 -1.832 1.00 92.56 128 ILE A C 1
ATOM 1058 O O . ILE A 1 128 ? 4.726 -12.774 -2.357 1.00 92.56 128 ILE A O 1
ATOM 1062 N N . ALA A 1 129 ? 2.522 -12.370 -2.542 1.00 92.50 129 ALA A N 1
ATOM 1063 C CA . ALA A 1 129 ? 2.480 -12.482 -3.996 1.00 92.50 129 ALA A CA 1
ATOM 1064 C C . ALA A 1 129 ? 3.414 -11.464 -4.669 1.00 92.50 129 ALA A C 1
ATOM 1066 O O . ALA A 1 129 ? 4.177 -11.821 -5.564 1.00 92.50 129 ALA A O 1
ATOM 1067 N N . VAL A 1 130 ? 3.420 -10.218 -4.187 1.00 93.00 130 VAL A N 1
ATOM 1068 C CA . VAL A 1 130 ? 4.308 -9.158 -4.682 1.00 93.00 130 VAL A CA 1
ATOM 1069 C C . VAL A 1 130 ? 5.775 -9.480 -4.396 1.00 93.00 130 VAL A C 1
ATOM 1071 O O . VAL A 1 130 ? 6.618 -9.263 -5.264 1.00 93.00 130 VAL A O 1
ATOM 1074 N N . TRP A 1 131 ? 6.097 -10.046 -3.228 1.00 92.94 131 TRP A N 1
ATOM 1075 C CA . TRP A 1 131 ? 7.460 -10.490 -2.922 1.00 92.94 131 TRP A CA 1
ATOM 1076 C C . TRP A 1 131 ? 7.943 -11.554 -3.913 1.00 92.94 131 TRP A C 1
ATOM 1078 O O . TRP A 1 131 ? 9.040 -11.429 -4.458 1.00 92.94 131 TRP A O 1
ATOM 1088 N N . PHE A 1 132 ? 7.119 -12.571 -4.194 1.00 91.94 132 PHE A N 1
ATOM 1089 C CA . PHE A 1 132 ? 7.443 -13.598 -5.190 1.00 91.94 132 PHE A CA 1
ATOM 1090 C C . PHE A 1 132 ? 7.585 -12.999 -6.593 1.00 91.94 132 PHE A C 1
ATOM 1092 O O . PHE A 1 132 ? 8.578 -13.270 -7.269 1.00 91.94 132 PHE A O 1
ATOM 1099 N N . GLY A 1 133 ? 6.650 -12.138 -7.002 1.00 91.06 133 GLY A N 1
ATOM 1100 C CA . GLY A 1 133 ? 6.707 -11.442 -8.287 1.00 91.06 133 GLY A CA 1
ATOM 1101 C C . GLY A 1 133 ? 8.003 -10.652 -8.449 1.00 91.06 133 GLY A C 1
ATOM 1102 O O . GLY A 1 133 ? 8.728 -10.840 -9.415 1.00 91.06 133 GLY A O 1
ATOM 1103 N N . LEU A 1 134 ? 8.381 -9.854 -7.453 1.00 91.12 134 LEU A N 1
ATOM 1104 C CA . LEU A 1 134 ? 9.599 -9.048 -7.511 1.00 91.12 134 LEU A CA 1
ATOM 1105 C C . LEU A 1 134 ? 10.890 -9.871 -7.345 1.00 91.12 134 LEU A C 1
ATOM 1107 O O . LEU A 1 134 ? 11.963 -9.448 -7.767 1.00 91.12 134 LEU A O 1
ATOM 1111 N N . LYS A 1 135 ? 10.828 -11.049 -6.719 1.00 90.38 135 LYS A N 1
ATOM 1112 C CA . LYS A 1 135 ? 11.996 -11.926 -6.568 1.00 90.38 135 LYS A CA 1
ATOM 1113 C C . LYS A 1 135 ? 12.299 -12.716 -7.841 1.00 90.38 135 LYS A C 1
ATOM 1115 O O . LYS A 1 135 ? 13.474 -12.896 -8.156 1.00 90.38 135 LYS A O 1
ATOM 1120 N N . PHE A 1 136 ? 11.267 -13.207 -8.525 1.00 88.56 136 PHE A N 1
ATOM 1121 C CA . PHE A 1 136 ? 11.409 -14.157 -9.632 1.00 88.56 136 PHE A CA 1
ATOM 1122 C C . PHE A 1 136 ? 11.048 -13.573 -10.996 1.00 88.56 136 PHE A C 1
ATOM 1124 O O . PHE A 1 136 ? 11.585 -14.024 -12.002 1.00 88.56 136 PHE A O 1
ATOM 1131 N N . ALA A 1 137 ? 10.172 -12.573 -11.048 1.00 89.19 137 ALA A N 1
ATOM 1132 C CA . ALA A 1 137 ? 9.661 -11.998 -12.285 1.00 89.19 137 ALA A CA 1
ATOM 1133 C C . ALA A 1 137 ? 9.513 -10.456 -12.206 1.00 89.19 137 ALA A C 1
ATOM 1135 O O . ALA A 1 137 ? 8.409 -9.932 -12.389 1.00 89.19 137 ALA A O 1
ATOM 1136 N N . PRO A 1 138 ? 10.602 -9.701 -11.946 1.00 85.25 138 PRO A N 1
ATOM 1137 C CA . PRO A 1 138 ? 10.533 -8.266 -11.675 1.00 85.25 138 PRO A CA 1
ATOM 1138 C C . PRO A 1 138 ? 10.499 -7.405 -12.950 1.00 85.25 138 PRO A C 1
ATOM 1140 O O . PRO A 1 138 ? 11.359 -6.550 -13.147 1.00 85.25 138 PRO A O 1
ATOM 1143 N N . GLY A 1 139 ? 9.534 -7.631 -13.843 1.00 86.06 139 GLY A N 1
ATOM 1144 C CA . GLY A 1 139 ? 9.476 -6.894 -15.106 1.00 86.06 139 GLY A CA 1
ATOM 1145 C C . GLY A 1 139 ? 8.419 -7.391 -16.088 1.00 86.06 139 GLY A C 1
ATOM 1146 O O . GLY A 1 139 ? 7.567 -8.215 -15.747 1.00 86.06 139 GLY A O 1
ATOM 1147 N N . GLY A 1 140 ? 8.513 -6.898 -17.325 1.00 84.94 140 GLY A N 1
ATOM 1148 C CA . GLY A 1 140 ? 7.632 -7.277 -18.431 1.00 84.94 140 GLY A CA 1
ATOM 1149 C C . GLY A 1 140 ? 6.161 -6.977 -18.140 1.00 84.94 140 GLY A C 1
ATOM 1150 O O . GLY A 1 140 ? 5.836 -6.063 -17.375 1.00 84.94 140 GLY A O 1
ATOM 1151 N N . TYR A 1 141 ? 5.265 -7.798 -18.691 1.00 86.19 141 TYR A N 1
ATOM 1152 C CA . TYR A 1 141 ? 3.813 -7.644 -18.512 1.00 86.19 141 TYR A CA 1
ATOM 1153 C C . TYR A 1 141 ? 3.354 -7.687 -17.039 1.00 86.19 141 TYR A C 1
ATOM 1155 O O . TYR A 1 141 ? 2.324 -7.107 -16.692 1.00 86.19 141 TYR A O 1
ATOM 1163 N N . ASN A 1 142 ? 4.126 -8.309 -16.136 1.00 87.69 142 ASN A N 1
ATOM 1164 C CA . ASN A 1 142 ? 3.791 -8.385 -14.706 1.00 87.69 142 ASN A CA 1
ATOM 1165 C C . ASN A 1 142 ? 3.758 -7.010 -14.022 1.00 87.69 142 ASN A C 1
ATOM 1167 O O . ASN A 1 142 ? 3.142 -6.856 -12.968 1.00 87.6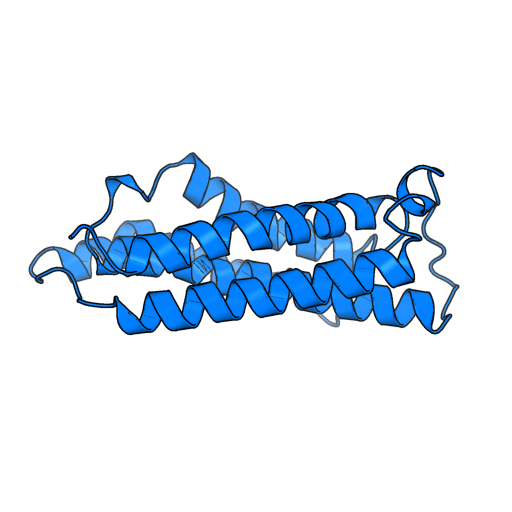9 142 ASN A O 1
ATOM 1171 N N . THR A 1 143 ? 4.400 -6.002 -14.615 1.00 88.88 143 THR A N 1
ATOM 1172 C CA . THR A 1 143 ? 4.443 -4.627 -14.092 1.00 88.88 143 THR A CA 1
ATOM 1173 C C . THR A 1 143 ? 3.125 -3.872 -14.273 1.00 88.88 143 THR A C 1
ATOM 1175 O O . THR A 1 143 ? 2.891 -2.869 -13.598 1.00 88.88 143 THR A O 1
ATOM 1178 N N . PHE A 1 144 ? 2.212 -4.393 -15.097 1.00 90.25 144 PHE A N 1
ATOM 1179 C CA . PHE A 1 144 ? 0.900 -3.791 -15.317 1.00 90.25 144 PHE A CA 1
ATOM 1180 C C . PHE A 1 144 ? 0.039 -3.751 -14.058 1.00 90.25 144 PHE A C 1
ATOM 1182 O O . PHE A 1 144 ? -0.603 -2.746 -13.755 1.00 90.25 144 PHE A O 1
ATOM 1189 N N . PHE A 1 145 ? 0.036 -4.850 -13.303 1.00 91.00 145 PHE A N 1
ATOM 1190 C CA . PHE A 1 145 ? -0.755 -4.957 -12.086 1.00 91.00 145 PHE A CA 1
ATOM 1191 C C . PHE A 1 145 ? -0.362 -3.906 -11.033 1.00 91.00 145 PHE A C 1
ATOM 1193 O O . PHE A 1 145 ? -1.246 -3.164 -10.602 1.00 91.00 145 PHE A O 1
ATOM 1200 N N . PRO A 1 146 ? 0.918 -3.774 -10.619 1.00 93.00 146 PRO A N 1
ATOM 1201 C CA . PRO A 1 146 ? 1.310 -2.739 -9.665 1.00 93.00 146 PRO A CA 1
ATOM 1202 C C . PRO A 1 146 ? 1.103 -1.321 -10.213 1.00 93.00 146 PRO A C 1
ATOM 1204 O O . PRO A 1 146 ? 0.734 -0.428 -9.446 1.00 93.00 146 PRO A O 1
ATOM 1207 N N . PHE A 1 147 ? 1.261 -1.113 -11.525 1.00 94.00 147 PHE A N 1
ATOM 1208 C CA . PHE A 1 147 ? 0.975 0.167 -12.176 1.00 94.00 147 PHE A CA 1
ATOM 1209 C C . PHE A 1 147 ? -0.495 0.580 -12.007 1.00 94.00 147 PHE A C 1
ATOM 1211 O O . PHE A 1 147 ? -0.783 1.633 -11.432 1.00 94.00 147 PHE A O 1
ATOM 1218 N N . LEU A 1 148 ? -1.434 -0.274 -12.422 1.00 94.50 148 LEU A N 1
ATOM 1219 C CA . LEU A 1 148 ? -2.864 0.014 -12.318 1.00 94.50 148 LEU A CA 1
ATOM 1220 C C . LEU A 1 148 ? -3.336 0.055 -10.859 1.00 94.50 148 LEU A C 1
ATOM 1222 O O . LEU A 1 148 ? -4.152 0.897 -10.484 1.00 94.50 148 LEU A O 1
ATOM 1226 N N . ASN A 1 149 ? -2.797 -0.821 -10.008 1.00 95.56 149 ASN A N 1
ATOM 1227 C CA . ASN A 1 149 ? -3.092 -0.807 -8.581 1.00 95.56 149 ASN A CA 1
ATOM 1228 C C . ASN A 1 149 ? -2.695 0.531 -7.940 1.00 95.56 149 ASN A C 1
ATOM 1230 O O . ASN A 1 149 ? -3.483 1.079 -7.174 1.00 95.56 149 ASN A O 1
ATOM 1234 N N . SER A 1 150 ? -1.539 1.097 -8.302 1.00 95.69 150 SER A N 1
ATOM 1235 C CA . SER A 1 150 ? -1.119 2.411 -7.800 1.00 95.69 150 SER A CA 1
ATOM 1236 C C . SER A 1 150 ? -2.134 3.502 -8.154 1.00 95.69 150 SER A C 1
ATOM 1238 O O . SER A 1 150 ? -2.475 4.309 -7.294 1.00 95.69 150 SER A O 1
ATOM 1240 N N . PHE A 1 151 ? -2.709 3.480 -9.363 1.00 96.88 151 PHE A N 1
ATOM 1241 C CA . PHE A 1 151 ? -3.777 4.414 -9.740 1.00 96.88 151 PHE A CA 1
ATOM 1242 C C . PHE A 1 151 ? -5.027 4.265 -8.867 1.00 96.88 151 PHE A C 1
ATOM 1244 O O . PHE A 1 151 ? -5.535 5.243 -8.318 1.00 96.88 151 PHE A O 1
ATOM 1251 N N . VAL A 1 152 ? -5.506 3.032 -8.689 1.00 97.25 152 VAL A N 1
ATOM 1252 C CA . VAL A 1 152 ? -6.680 2.758 -7.847 1.00 97.25 152 VAL A CA 1
ATOM 1253 C C . VAL A 1 152 ? -6.424 3.182 -6.396 1.00 97.25 152 VAL A C 1
ATOM 1255 O O . VAL A 1 152 ? -7.311 3.741 -5.751 1.00 97.25 152 VAL A O 1
ATOM 1258 N N . HIS A 1 153 ? -5.205 2.981 -5.893 1.00 96.44 153 HIS A N 1
ATOM 1259 C CA . HIS A 1 153 ? -4.811 3.371 -4.540 1.00 96.44 153 HIS A CA 1
ATOM 1260 C C . HIS A 1 153 ? -4.785 4.892 -4.333 1.00 96.44 153 HIS A C 1
ATOM 1262 O O . HIS A 1 153 ? -5.130 5.340 -3.241 1.00 96.44 153 HIS A O 1
ATOM 1268 N N . ILE A 1 154 ? -4.484 5.698 -5.361 1.00 97.62 154 ILE A N 1
ATOM 1269 C CA . ILE A 1 154 ? -4.647 7.164 -5.293 1.00 97.62 154 ILE A CA 1
ATOM 1270 C C . ILE A 1 154 ? -6.098 7.507 -4.946 1.00 97.62 154 ILE A C 1
ATOM 1272 O O . ILE A 1 154 ? -6.350 8.240 -3.992 1.00 97.62 154 ILE A O 1
ATOM 1276 N N . ILE A 1 155 ? -7.056 6.949 -5.692 1.00 97.81 155 ILE A N 1
ATOM 1277 C CA . ILE A 1 155 ? -8.485 7.240 -5.517 1.00 97.81 155 ILE A CA 1
ATOM 1278 C C . ILE A 1 155 ? -8.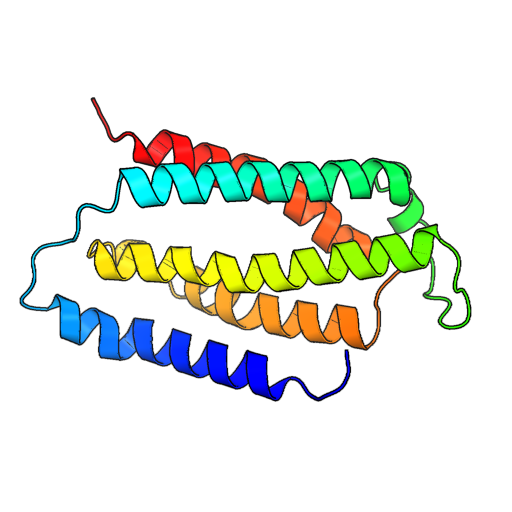974 6.728 -4.156 1.00 97.81 155 ILE A C 1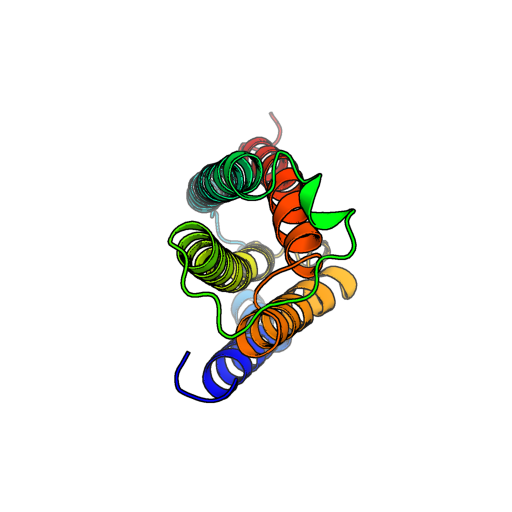
ATOM 1280 O O . ILE A 1 155 ? -9.646 7.453 -3.421 1.00 97.81 155 ILE A O 1
ATOM 1284 N N . MET A 1 156 ? -8.610 5.493 -3.805 1.00 96.38 156 MET A N 1
ATOM 1285 C CA . MET A 1 156 ? -9.029 4.847 -2.562 1.00 96.38 156 MET A CA 1
ATOM 1286 C C . MET A 1 156 ? -8.528 5.604 -1.325 1.00 96.38 156 MET A C 1
ATOM 1288 O O . MET A 1 156 ? -9.332 5.970 -0.466 1.00 96.38 156 MET A O 1
ATOM 1292 N N . TYR A 1 157 ? -7.224 5.893 -1.241 1.00 96.94 157 TYR A N 1
ATOM 1293 C CA . TYR A 1 157 ? -6.665 6.596 -0.085 1.00 96.94 157 TYR A CA 1
ATOM 1294 C C . TYR A 1 157 ? -7.085 8.059 -0.030 1.00 96.94 157 TYR A C 1
ATOM 1296 O O . TYR A 1 157 ? -7.254 8.598 1.063 1.00 96.94 157 TYR A O 1
ATOM 1304 N N . PHE A 1 158 ? -7.331 8.698 -1.175 1.00 96.38 158 PHE A N 1
ATOM 1305 C CA . PHE A 1 158 ? -7.903 10.039 -1.192 1.00 96.38 158 PHE A CA 1
ATOM 1306 C C . PHE A 1 158 ? -9.314 10.037 -0.593 1.00 96.38 158 PHE A C 1
ATOM 1308 O O . PHE A 1 158 ? -9.611 10.842 0.290 1.00 96.38 158 PHE A O 1
ATOM 1315 N N . TYR A 1 159 ? -10.154 9.073 -0.983 1.00 95.69 159 TYR A N 1
ATOM 1316 C CA . TYR A 1 159 ? -11.471 8.877 -0.380 1.00 95.69 159 TYR A CA 1
ATOM 1317 C C . TYR A 1 159 ? -11.383 8.610 1.134 1.00 95.69 159 TYR A C 1
ATOM 1319 O O . TYR A 1 159 ? -12.103 9.247 1.903 1.00 95.69 159 TYR A O 1
ATOM 1327 N N . TYR A 1 160 ? -10.476 7.740 1.592 1.00 92.75 160 TYR A N 1
ATOM 1328 C CA . TYR A 1 160 ? -10.286 7.479 3.027 1.00 92.75 160 TYR A CA 1
ATOM 1329 C C . TYR A 1 160 ? -9.762 8.695 3.797 1.00 92.75 160 TYR A C 1
ATOM 1331 O O . TYR A 1 160 ? -10.208 8.948 4.918 1.00 92.75 160 TYR A O 1
ATOM 1339 N N . GLY A 1 161 ? -8.866 9.482 3.196 1.00 92.81 161 GLY A N 1
ATOM 1340 C CA . GLY A 1 161 ? -8.383 10.743 3.755 1.00 92.81 161 GLY A CA 1
ATOM 1341 C C . GLY A 1 161 ? -9.512 11.753 3.948 1.00 92.81 161 GLY A C 1
ATOM 1342 O O . GLY A 1 161 ? -9.641 12.327 5.028 1.00 92.81 161 GLY A O 1
ATOM 1343 N N . LEU A 1 162 ? -10.384 11.906 2.946 1.00 93.25 162 LEU A N 1
ATOM 1344 C CA . LEU A 1 162 ? -11.563 12.770 3.039 1.00 93.25 162 LEU A CA 1
ATOM 1345 C C . LEU A 1 162 ? -12.583 12.256 4.064 1.00 93.25 162 LEU A C 1
ATOM 1347 O O . LEU A 1 162 ? -13.073 13.025 4.890 1.00 93.25 162 LEU A O 1
ATOM 1351 N N . ALA A 1 163 ? -12.868 10.953 4.068 1.00 90.56 163 ALA A N 1
ATOM 1352 C CA . ALA A 1 163 ? -13.793 10.340 5.019 1.00 90.56 163 ALA A CA 1
ATOM 1353 C C . ALA A 1 163 ? -13.307 10.452 6.478 1.00 90.56 163 ALA A C 1
ATOM 1355 O O . ALA A 1 163 ? -14.119 10.486 7.406 1.00 90.56 163 ALA A O 1
ATOM 1356 N N . ALA A 1 164 ? -11.991 10.546 6.702 1.00 89.31 164 ALA A N 1
ATOM 1357 C CA . ALA A 1 164 ? -11.414 10.699 8.034 1.00 89.31 164 ALA A CA 1
ATOM 1358 C C . ALA A 1 164 ? -11.723 12.057 8.693 1.00 89.31 164 ALA A C 1
ATOM 1360 O O . ALA A 1 164 ? -11.676 12.138 9.921 1.00 89.31 164 ALA A O 1
ATOM 1361 N N . PHE A 1 165 ? -12.107 13.096 7.938 1.00 86.62 165 PHE A N 1
ATOM 1362 C CA . PHE A 1 165 ? -12.557 14.370 8.523 1.00 86.62 165 PHE A CA 1
ATOM 1363 C C . PHE A 1 165 ? -13.873 14.244 9.312 1.00 86.62 165 PHE A C 1
ATOM 1365 O O . PHE A 1 165 ? -14.138 15.076 10.179 1.00 86.62 165 PHE A O 1
ATOM 1372 N N . GLY A 1 166 ? -14.620 13.155 9.102 1.00 76.81 166 GLY A N 1
ATOM 1373 C CA . GLY A 1 166 ? -15.855 12.842 9.813 1.00 76.81 166 GLY A CA 1
ATOM 1374 C C . GLY A 1 166 ? -17.089 13.529 9.215 1.00 76.81 166 GLY A C 1
ATOM 1375 O O . GLY A 1 166 ? -16.961 14.485 8.447 1.00 76.81 166 GLY A O 1
ATOM 1376 N N . PRO A 1 167 ? -18.296 13.026 9.528 1.00 73.19 167 PRO A N 1
ATOM 1377 C CA . PRO A 1 167 ? -19.531 13.718 9.177 1.00 73.19 167 PRO A CA 1
ATOM 1378 C C . PRO A 1 167 ? -19.593 15.073 9.898 1.00 73.19 167 PRO A C 1
ATOM 1380 O O . PRO A 1 167 ? -19.103 15.195 11.023 1.00 73.19 167 PRO A O 1
ATOM 1383 N N . LYS A 1 168 ? -20.174 16.075 9.229 1.00 50.91 168 LYS A N 1
ATOM 1384 C CA . LYS A 1 168 ? -20.576 17.330 9.877 1.00 50.91 168 LYS A CA 1
ATOM 1385 C C . LYS A 1 168 ? -21.695 17.080 10.879 1.00 50.91 168 LYS A C 1
ATOM 1387 O O . LYS A 1 168 ? -22.551 16.218 10.577 1.00 50.91 168 LYS A O 1
#

Foldseek 3Di:
DPDDCVVVLVLLVVLVCCLPPVLLVVCVPPAQDLCLVVLLVLLVVLLVLLVVLLVLCCVLCVHVPQLVVQDADDPPDPDPSLVVLLVSLVSLLVSLSSCSVVSVNCSSRVVVVVVDPVVSVCSSVVSVVSVCCSVPPSDHNVSNVSNVVSVVSSVVSVVSSVCSVDDD

Sequence (168 aa):
MGGGPWSSLGLLLTYYYFIKIFGPKLMKNRKPFDLRWLMIIYNFSMVILSAWMFTQGCQLLNYGLDAWECQVIDYTLTTSQTMQLIQIGWIFFISKLIELLDTIFFVLRKKSEQVTNLHVIHHTVVPIAVWFGLKFAPGGYNTFFPFLNSFVHIIMYFYYGLAAFGPK

InterPro domains:
  IPR002076 ELO family [PF01151] (5-166)
  IPR002076 ELO family [PTHR11157] (5-167)

Secondary structure (DSSP, 8-state):
--S-THHHHHHHHHHHHIIIIIHHHHHTTSPPP--HHHHHHHHHHHHHHHHHHHHHHHHHTGGGTGGGGTPPP-TT---HHHHHHHHHHHHHHHHHHHTHHHHHHHHHTT-GGG--HHHHHHHHHHHHHHHHHHHH--SGGGGHHHHHHHHHHHHHHHHHHHHTT---

Radius of gyration: 17.8 Å; chains: 1; bounding box: 41×33×54 Å

pLDDT: mean 90.19, std 7.01, range [50.91, 98.0]

Organism: NCBI:txid1965070